Protein AF-A0A7X7ADA0-F1 (afdb_monomer_lite)

Sequence (58 aa):
DREQMERVLLTLPIEDLDELKNEDKGINLECQFCGEHYFFDEDQIDTLIERIKNGKNI

Radius of gyration: 11.38 Å; chains: 1; bounding box: 25×17×34 Å

Structure (mmCIF, N/CA/C/O backbone):
data_AF-A0A7X7ADA0-F1
#
_entry.id   AF-A0A7X7ADA0-F1
#
loop_
_atom_site.group_PDB
_atom_site.id
_atom_site.type_symbol
_atom_site.label_atom_id
_atom_site.label_alt_id
_atom_site.label_comp_id
_atom_site.label_asym_id
_atom_site.label_entity_id
_atom_site.label_seq_id
_atom_site.pdbx_PDB_ins_code
_atom_site.Cartn_x
_atom_site.Cartn_y
_atom_site.Cartn_z
_atom_site.occupancy
_atom_site.B_iso_or_equiv
_atom_site.auth_seq_id
_atom_site.auth_comp_id
_atom_site.auth_asym_id
_atom_site.auth_atom_id
_atom_site.pdbx_PDB_model_num
ATOM 1 N N . ASP A 1 1 ? 11.954 -7.561 -5.035 1.00 83.00 1 ASP A N 1
ATOM 2 C CA . ASP A 1 1 ? 11.082 -8.726 -4.741 1.00 83.00 1 ASP A CA 1
ATOM 3 C C . ASP A 1 1 ? 9.887 -8.253 -3.913 1.00 83.00 1 ASP A C 1
ATOM 5 O O . ASP A 1 1 ? 10.018 -7.246 -3.224 1.00 83.00 1 ASP A O 1
ATOM 9 N N . ARG A 1 2 ? 8.719 -8.913 -4.013 1.00 85.25 2 ARG A N 1
ATOM 10 C CA . ARG A 1 2 ? 7.428 -8.395 -3.495 1.00 85.25 2 ARG A CA 1
ATOM 11 C C . ARG A 1 2 ? 7.471 -8.004 -2.013 1.00 85.25 2 ARG A C 1
ATOM 13 O O . ARG A 1 2 ? 6.981 -6.939 -1.659 1.00 85.25 2 ARG A O 1
ATOM 20 N N . GLU A 1 3 ? 8.142 -8.792 -1.173 1.00 87.25 3 GLU A N 1
ATOM 21 C CA . GLU A 1 3 ? 8.321 -8.469 0.251 1.00 87.25 3 GLU A CA 1
ATOM 22 C C . GLU A 1 3 ? 9.068 -7.148 0.498 1.00 87.25 3 GLU A C 1
ATOM 24 O O . GLU A 1 3 ? 8.806 -6.463 1.484 1.00 87.25 3 GLU A O 1
ATOM 29 N N . GLN A 1 4 ? 10.027 -6.775 -0.359 1.00 88.25 4 GLN A N 1
ATOM 30 C CA . GLN A 1 4 ? 10.702 -5.480 -0.233 1.00 88.25 4 GLN A CA 1
ATOM 31 C C . GLN A 1 4 ? 9.733 -4.334 -0.507 1.00 88.25 4 GLN A C 1
ATOM 33 O O . GLN A 1 4 ? 9.778 -3.331 0.198 1.00 88.25 4 GLN A O 1
ATOM 38 N N . MET A 1 5 ? 8.850 -4.497 -1.493 1.00 89.50 5 MET A N 1
ATOM 39 C CA . MET A 1 5 ? 7.839 -3.493 -1.823 1.00 89.50 5 MET A CA 1
ATOM 40 C C . MET A 1 5 ? 6.827 -3.337 -0.682 1.00 89.50 5 MET A C 1
ATOM 42 O O . MET A 1 5 ? 6.517 -2.215 -0.300 1.00 89.50 5 MET A O 1
ATOM 46 N N . GLU A 1 6 ? 6.409 -4.439 -0.047 1.00 89.06 6 GLU A N 1
ATOM 47 C CA . GLU A 1 6 ? 5.588 -4.383 1.17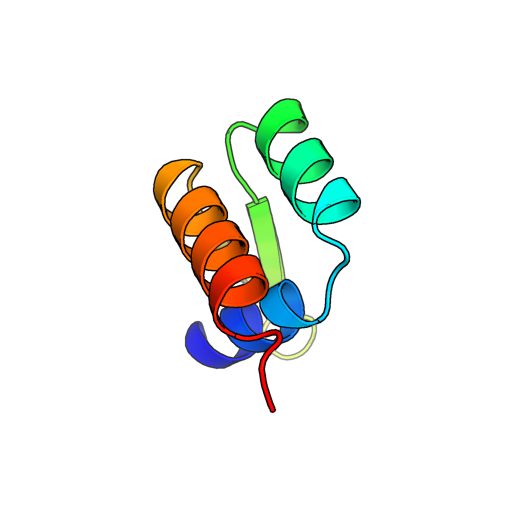3 1.00 89.06 6 GLU A CA 1
ATOM 48 C C . GLU A 1 6 ? 6.285 -3.610 2.295 1.00 89.06 6 GLU A C 1
ATOM 50 O O . GLU A 1 6 ? 5.667 -2.774 2.946 1.00 89.06 6 GLU A O 1
ATOM 55 N N . ARG A 1 7 ? 7.590 -3.832 2.503 1.00 88.56 7 ARG A N 1
ATOM 56 C CA . ARG A 1 7 ? 8.359 -3.070 3.498 1.00 88.56 7 ARG A CA 1
ATOM 57 C C . ARG A 1 7 ? 8.409 -1.580 3.185 1.00 88.56 7 ARG A C 1
ATOM 59 O O . ARG A 1 7 ? 8.329 -0.796 4.120 1.00 88.56 7 ARG A O 1
ATOM 66 N N . VAL A 1 8 ? 8.520 -1.192 1.914 1.00 88.69 8 VAL A N 1
ATOM 67 C CA . VAL A 1 8 ? 8.452 0.221 1.504 1.00 88.69 8 VAL A CA 1
ATOM 68 C C . VAL A 1 8 ? 7.081 0.804 1.847 1.00 88.69 8 VAL A C 1
ATOM 70 O O . VAL A 1 8 ? 7.023 1.849 2.490 1.00 88.69 8 VAL A O 1
ATOM 73 N N . LEU A 1 9 ? 5.992 0.101 1.526 1.00 89.75 9 LEU A N 1
ATOM 74 C CA . LEU A 1 9 ? 4.630 0.535 1.863 1.00 89.75 9 LEU A CA 1
ATOM 75 C C . LEU A 1 9 ? 4.418 0.682 3.375 1.00 89.75 9 LEU A C 1
ATOM 77 O O . LEU A 1 9 ? 3.790 1.637 3.812 1.00 89.75 9 LEU A O 1
ATOM 81 N N . LEU A 1 10 ? 5.006 -0.201 4.186 1.00 89.38 10 LEU A N 1
ATOM 82 C CA . LEU A 1 10 ? 4.948 -0.112 5.651 1.00 89.38 10 LEU A CA 1
ATOM 83 C C . LEU A 1 10 ? 5.660 1.122 6.229 1.00 89.38 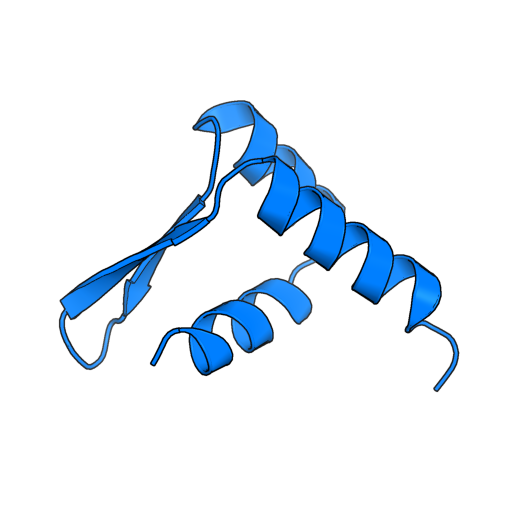10 LEU A C 1
ATOM 85 O O . LEU A 1 10 ? 5.436 1.450 7.393 1.00 89.38 10 LEU A O 1
ATOM 89 N N . THR A 1 11 ? 6.526 1.789 5.457 1.00 89.06 11 THR A N 1
ATOM 90 C CA . THR A 1 11 ? 7.157 3.053 5.876 1.00 89.06 11 THR A CA 1
ATOM 91 C C . THR A 1 11 ? 6.322 4.286 5.552 1.00 89.06 11 THR A C 1
ATOM 93 O O . THR A 1 11 ? 6.615 5.359 6.081 1.00 89.06 11 THR A O 1
ATOM 96 N N . LEU A 1 12 ? 5.299 4.148 4.703 1.00 89.06 12 LEU A N 1
ATOM 97 C CA . LEU A 1 12 ? 4.429 5.255 4.338 1.00 89.06 12 LEU A CA 1
ATOM 98 C C . LEU A 1 12 ? 3.442 5.578 5.475 1.00 89.06 12 LEU A C 1
ATOM 100 O O . LEU A 1 12 ? 3.036 4.686 6.231 1.00 89.06 12 LEU A O 1
ATOM 104 N N . PRO A 1 13 ? 3.037 6.849 5.610 1.00 90.81 13 PRO A N 1
ATOM 105 C CA . PRO A 1 13 ? 1.889 7.235 6.417 1.00 90.81 13 PRO A CA 1
ATOM 106 C C . PRO A 1 13 ? 0.626 6.450 6.032 1.00 90.81 13 PRO A C 1
ATOM 108 O O . PRO A 1 13 ? 0.409 6.111 4.872 1.00 90.81 13 PRO A O 1
ATOM 111 N N . ILE A 1 14 ? -0.244 6.192 7.014 1.00 90.31 14 ILE A N 1
ATOM 112 C CA . ILE A 1 14 ? -1.540 5.536 6.759 1.00 90.31 14 ILE A CA 1
ATOM 113 C C . ILE A 1 14 ? -2.403 6.390 5.821 1.00 90.31 14 ILE A C 1
ATOM 115 O O . ILE A 1 14 ? -3.103 5.832 4.989 1.00 90.31 14 ILE A O 1
ATOM 119 N N . GLU A 1 15 ? -2.332 7.717 5.945 1.00 90.31 15 GLU A N 1
ATOM 120 C CA . GLU A 1 15 ? -3.027 8.664 5.064 1.00 90.31 15 GLU A CA 1
ATOM 121 C C . GLU A 1 15 ? -2.617 8.486 3.595 1.00 90.31 15 GLU A C 1
ATOM 123 O O . GLU A 1 15 ? -3.495 8.305 2.759 1.00 90.31 15 GLU A O 1
ATOM 128 N N . ASP A 1 16 ? -1.317 8.386 3.304 1.00 89.94 16 ASP A N 1
ATOM 129 C CA . ASP A 1 16 ? -0.814 8.103 1.954 1.00 89.94 16 ASP A CA 1
ATOM 130 C C . ASP A 1 16 ? -1.311 6.740 1.439 1.00 89.94 16 ASP A C 1
ATOM 132 O O . ASP A 1 16 ? -1.717 6.617 0.286 1.00 89.94 16 ASP A O 1
ATOM 136 N N . LEU A 1 17 ? -1.316 5.700 2.283 1.00 89.25 17 LEU A N 1
ATOM 137 C CA . LEU A 1 17 ? -1.835 4.377 1.903 1.00 89.25 17 LEU A CA 1
ATOM 138 C C . LEU A 1 17 ? -3.344 4.404 1.615 1.00 89.25 17 LEU A C 1
ATOM 140 O O . LEU A 1 17 ? -3.796 3.740 0.682 1.00 89.25 17 LEU A O 1
ATOM 144 N N . ASP A 1 18 ? -4.117 5.160 2.397 1.00 88.56 18 ASP A N 1
ATOM 145 C CA . ASP A 1 18 ? -5.557 5.338 2.194 1.00 88.56 18 ASP A CA 1
ATOM 146 C C . ASP A 1 18 ? -5.854 6.156 0.928 1.00 88.56 18 ASP A C 1
ATOM 148 O O . ASP A 1 18 ? -6.782 5.818 0.192 1.00 88.56 18 ASP A O 1
ATOM 152 N N . GLU A 1 19 ? -5.080 7.203 0.633 1.00 88.44 19 GLU A N 1
ATOM 153 C CA . GLU A 1 19 ? -5.201 7.963 -0.619 1.00 88.44 19 GLU A CA 1
ATOM 154 C C . GLU A 1 19 ? -4.927 7.061 -1.824 1.00 88.44 19 GLU A C 1
ATOM 156 O O . GLU A 1 19 ? -5.766 6.939 -2.719 1.00 88.44 19 GLU A O 1
ATOM 161 N N . LEU A 1 20 ? -3.813 6.329 -1.789 1.00 83.81 20 LEU A N 1
ATOM 162 C CA . LEU A 1 20 ? -3.429 5.417 -2.858 1.00 83.81 20 LEU A CA 1
ATOM 163 C C . LEU A 1 20 ? -4.443 4.279 -3.072 1.00 83.81 20 LEU A C 1
ATOM 165 O O . LEU A 1 20 ? -4.700 3.882 -4.208 1.00 83.81 20 LEU A O 1
ATOM 169 N N . LYS A 1 21 ? -5.060 3.764 -1.999 1.00 84.56 21 LYS A N 1
ATOM 170 C CA . LYS A 1 21 ? -6.147 2.777 -2.099 1.00 84.56 21 LYS A CA 1
ATOM 171 C C . LYS A 1 21 ? -7.348 3.332 -2.872 1.00 84.56 21 LYS A C 1
ATOM 173 O O . LYS A 1 21 ? -7.947 2.617 -3.674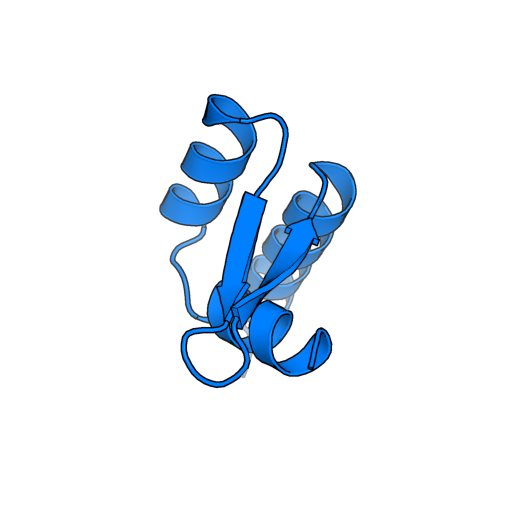 1.00 84.56 21 LYS A O 1
ATOM 178 N N . ASN A 1 22 ? -7.704 4.593 -2.622 1.00 80.62 22 ASN A N 1
ATOM 179 C CA . ASN A 1 22 ? -8.915 5.218 -3.151 1.00 80.62 22 ASN A CA 1
ATOM 180 C C . ASN A 1 22 ? -8.771 5.744 -4.587 1.00 80.62 22 ASN A C 1
ATOM 182 O O . ASN A 1 22 ? -9.771 5.781 -5.306 1.00 80.62 22 ASN A O 1
ATOM 186 N N . GLU A 1 23 ? -7.574 6.153 -5.012 1.00 72.38 23 GLU A N 1
ATOM 187 C CA . GLU A 1 23 ? -7.378 6.736 -6.346 1.00 72.38 23 GLU A CA 1
ATOM 188 C C . GLU A 1 23 ? -7.362 5.691 -7.477 1.00 72.38 23 GLU A C 1
ATOM 190 O O . GLU A 1 23 ? -7.941 5.947 -8.533 1.00 72.38 23 GLU A O 1
ATOM 195 N N . ASP A 1 24 ? -6.794 4.498 -7.252 1.00 64.94 24 ASP A N 1
ATOM 196 C CA . ASP A 1 24 ? -6.513 3.524 -8.327 1.00 64.94 24 ASP A CA 1
ATOM 197 C C . ASP A 1 24 ? -7.059 2.098 -8.087 1.00 64.94 24 ASP A C 1
ATOM 199 O O . ASP A 1 24 ? -6.716 1.160 -8.814 1.00 64.94 24 ASP A O 1
ATOM 203 N N . LYS A 1 25 ? -7.955 1.905 -7.102 1.00 75.06 25 LYS A N 1
ATOM 204 C CA . LYS A 1 25 ? -8.444 0.571 -6.664 1.00 75.06 25 LYS A CA 1
ATOM 205 C C . LYS A 1 25 ? -7.305 -0.382 -6.271 1.00 75.06 25 LYS A C 1
ATOM 207 O O . LYS A 1 25 ? -7.365 -1.592 -6.511 1.00 75.06 25 LYS A O 1
ATOM 212 N N . GLY A 1 26 ? -6.230 0.181 -5.730 1.00 79.88 26 GLY A N 1
ATOM 213 C CA . GLY A 1 26 ? -4.997 -0.528 -5.427 1.00 79.88 26 GLY A CA 1
ATOM 214 C C . GLY A 1 26 ? -3.757 0.306 -5.733 1.00 79.88 26 GLY A C 1
ATOM 215 O O . GLY A 1 26 ? -3.831 1.405 -6.269 1.00 79.88 26 GLY A O 1
ATOM 216 N N . ILE A 1 27 ? -2.595 -0.247 -5.401 1.00 87.19 27 ILE A N 1
ATOM 217 C CA . ILE A 1 27 ? -1.286 0.371 -5.601 1.00 87.19 27 ILE A CA 1
ATOM 218 C C . ILE A 1 27 ? -0.517 -0.427 -6.640 1.00 87.19 27 ILE A C 1
ATOM 220 O O . ILE A 1 27 ? -0.307 -1.627 -6.471 1.00 87.19 27 ILE A O 1
ATOM 224 N N . ASN A 1 28 ? -0.025 0.242 -7.680 1.00 87.56 28 ASN A N 1
ATOM 225 C CA . ASN A 1 28 ? 0.927 -0.352 -8.609 1.00 87.56 28 ASN A CA 1
ATOM 226 C C . ASN A 1 28 ? 2.325 0.231 -8.374 1.00 87.56 28 ASN A C 1
ATOM 228 O O . ASN A 1 28 ? 2.587 1.391 -8.683 1.00 87.56 28 ASN A O 1
ATOM 232 N N . LEU A 1 29 ? 3.221 -0.574 -7.803 1.00 87.62 29 LEU A N 1
ATOM 233 C CA . LEU A 1 29 ? 4.600 -0.185 -7.521 1.00 87.62 29 LEU A CA 1
ATOM 234 C C . LEU A 1 29 ? 5.539 -0.695 -8.606 1.00 87.62 29 LEU A C 1
ATOM 236 O O . LEU A 1 29 ? 5.678 -1.901 -8.799 1.00 87.62 29 LEU A O 1
ATOM 240 N N . GLU A 1 30 ? 6.257 0.216 -9.249 1.00 88.69 30 GLU A N 1
ATOM 241 C CA . GLU A 1 30 ? 7.361 -0.132 -10.137 1.00 88.69 30 GLU A CA 1
ATOM 242 C C . GLU A 1 30 ? 8.680 -0.193 -9.352 1.00 88.69 30 GLU A C 1
ATOM 244 O O . GLU A 1 30 ? 9.078 0.750 -8.663 1.00 88.69 30 GLU A O 1
ATOM 249 N N . CYS A 1 31 ? 9.400 -1.307 -9.467 1.00 87.44 31 CYS A N 1
ATOM 250 C CA . CYS A 1 31 ? 10.735 -1.431 -8.901 1.00 87.44 31 CYS A CA 1
ATOM 251 C C . CYS A 1 31 ? 11.762 -0.727 -9.795 1.00 87.44 31 CYS A C 1
ATOM 253 O O . CYS A 1 31 ? 12.115 -1.235 -10.855 1.00 87.44 31 CYS A O 1
ATOM 255 N N . GLN A 1 32 ? 12.352 0.370 -9.318 1.00 83.44 32 GLN A N 1
ATOM 256 C CA . GLN A 1 32 ? 13.350 1.144 -10.076 1.00 83.44 32 GLN A CA 1
ATOM 257 C C . GLN A 1 32 ? 14.652 0.387 -10.400 1.00 83.44 32 GLN A C 1
ATOM 259 O O . GLN A 1 32 ? 15.435 0.834 -11.234 1.00 83.44 32 GLN A O 1
ATOM 264 N N . PHE A 1 33 ? 14.911 -0.749 -9.747 1.00 85.25 33 PHE A N 1
ATOM 265 C CA . PHE A 1 33 ? 16.125 -1.539 -9.973 1.00 85.25 33 PHE A CA 1
ATOM 266 C C . PHE A 1 33 ? 15.952 -2.624 -11.036 1.00 85.25 33 PHE A C 1
ATOM 268 O O . PHE A 1 33 ? 16.899 -2.917 -11.761 1.00 85.25 33 PHE A O 1
ATOM 275 N N . CYS A 1 34 ? 14.772 -3.245 -11.112 1.00 88.69 34 CYS A N 1
ATOM 276 C CA . CYS A 1 34 ? 14.520 -4.355 -12.036 1.00 88.69 34 CYS A CA 1
ATOM 277 C C . CYS A 1 34 ? 13.409 -4.083 -13.060 1.00 88.69 34 CYS A C 1
ATOM 279 O O . CYS A 1 34 ? 13.254 -4.881 -13.976 1.00 88.69 34 CYS A O 1
ATOM 281 N N . GLY A 1 35 ? 12.652 -2.990 -12.924 1.00 87.94 35 GLY A N 1
ATOM 282 C CA . GLY A 1 35 ? 11.537 -2.613 -13.807 1.00 87.94 35 GLY A CA 1
ATOM 283 C C . GLY A 1 35 ? 10.260 -3.442 -13.621 1.00 87.94 35 GLY A C 1
ATOM 284 O O . GLY A 1 35 ? 9.308 -3.306 -14.385 1.00 87.94 35 GLY A O 1
ATOM 285 N N . GLU A 1 36 ? 10.229 -4.328 -12.624 1.00 91.31 36 GLU A N 1
ATOM 286 C CA . GLU A 1 36 ? 9.062 -5.170 -12.341 1.00 91.31 36 GLU A CA 1
ATOM 287 C C . GLU A 1 36 ? 7.958 -4.376 -11.648 1.00 91.31 36 GLU A C 1
ATOM 289 O O . GLU A 1 36 ? 8.235 -3.533 -10.791 1.00 91.31 36 GLU A O 1
ATOM 294 N N . HIS A 1 37 ? 6.713 -4.707 -11.980 1.00 90.19 37 HIS A N 1
ATOM 295 C CA . HIS A 1 37 ? 5.523 -4.073 -11.425 1.00 90.19 37 HIS A CA 1
ATOM 296 C C . HIS A 1 37 ? 4.880 -4.976 -10.372 1.00 90.19 37 HIS A C 1
ATOM 298 O O . HIS A 1 37 ? 4.653 -6.167 -10.594 1.00 90.19 37 HIS A O 1
ATOM 304 N N . TYR A 1 38 ? 4.563 -4.399 -9.220 1.00 90.75 38 TYR A N 1
ATOM 305 C CA . TYR A 1 38 ? 3.954 -5.077 -8.089 1.00 90.75 38 TYR A CA 1
ATOM 306 C C . TYR A 1 38 ? 2.626 -4.411 -7.772 1.00 90.75 38 TYR A C 1
ATOM 308 O O . TYR A 1 38 ? 2.582 -3.324 -7.202 1.00 90.75 38 TYR A O 1
ATOM 316 N N . PHE A 1 39 ? 1.546 -5.101 -8.125 1.00 90.56 39 PHE A N 1
ATOM 317 C CA . PHE A 1 39 ? 0.200 -4.668 -7.788 1.00 90.56 39 PHE A CA 1
ATOM 318 C C . PHE A 1 39 ? -0.207 -5.157 -6.392 1.00 90.56 39 PHE A C 1
ATOM 320 O O . PHE A 1 39 ? -0.024 -6.342 -6.070 1.00 90.56 39 PHE A O 1
ATOM 327 N N . PHE A 1 40 ? -0.767 -4.244 -5.603 1.00 90.44 40 PHE A N 1
ATOM 328 C CA . PHE A 1 40 ? -1.403 -4.482 -4.315 1.00 90.44 40 PHE A CA 1
ATOM 329 C C . PHE A 1 40 ? -2.863 -4.052 -4.390 1.00 90.44 40 PHE A C 1
ATOM 331 O O . PHE A 1 40 ? -3.149 -2.902 -4.710 1.00 90.44 40 PHE A O 1
ATOM 338 N N . ASP A 1 41 ? -3.772 -4.977 -4.113 1.00 90.75 41 ASP A N 1
ATOM 339 C CA . ASP A 1 41 ? -5.206 -4.691 -4.079 1.00 90.75 41 ASP A CA 1
ATOM 340 C C . ASP A 1 41 ? -5.628 -4.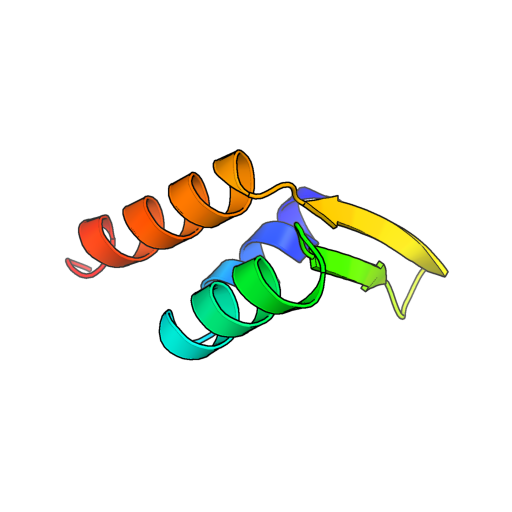014 -2.763 1.00 90.75 41 ASP A C 1
ATOM 342 O O . ASP A 1 41 ? -4.839 -3.858 -1.827 1.00 90.75 41 ASP A O 1
ATOM 346 N N . GLU A 1 42 ? -6.890 -3.593 -2.703 1.00 90.19 42 GLU A N 1
ATOM 347 C CA . GLU A 1 42 ? -7.471 -2.922 -1.537 1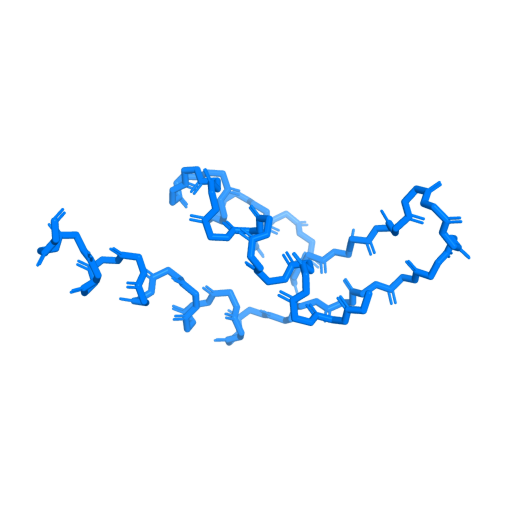.00 90.19 42 GLU A CA 1
ATOM 348 C C . GLU A 1 42 ? -7.366 -3.772 -0.256 1.00 90.19 42 GLU A C 1
ATOM 350 O O . GLU A 1 42 ? -6.980 -3.249 0.789 1.00 90.19 42 GLU A O 1
ATOM 355 N N . ASP A 1 43 ? -7.615 -5.085 -0.338 1.00 90.19 43 ASP A N 1
ATOM 356 C CA . ASP A 1 43 ? -7.565 -6.005 0.809 1.00 90.19 43 ASP A CA 1
ATOM 357 C C . ASP A 1 43 ? -6.138 -6.138 1.373 1.00 90.19 43 ASP A C 1
ATOM 359 O O . ASP A 1 43 ? -5.909 -6.203 2.590 1.00 90.19 43 ASP A O 1
ATOM 363 N N . GLN A 1 44 ? -5.143 -6.175 0.486 1.00 90.50 44 GLN A N 1
ATOM 364 C CA . GLN A 1 44 ? -3.733 -6.198 0.854 1.00 90.50 44 GLN A CA 1
ATOM 365 C C . GLN A 1 44 ? -3.306 -4.886 1.504 1.00 90.50 44 GLN A C 1
ATOM 367 O O . GLN A 1 44 ? -2.580 -4.917 2.500 1.00 90.50 44 GLN A O 1
ATOM 372 N N . ILE A 1 45 ? -3.771 -3.748 0.988 1.00 89.75 45 ILE A N 1
ATOM 373 C CA . ILE A 1 45 ? -3.494 -2.435 1.579 1.00 89.75 45 ILE A CA 1
ATOM 374 C C . ILE A 1 45 ? -4.143 -2.325 2.960 1.00 89.75 45 ILE A C 1
ATOM 376 O O . ILE A 1 45 ? -3.472 -1.929 3.913 1.00 89.75 45 ILE A O 1
ATOM 380 N N . ASP A 1 46 ? -5.390 -2.769 3.117 1.00 90.81 46 ASP A N 1
ATOM 381 C CA . ASP A 1 46 ? -6.071 -2.800 4.414 1.00 90.81 46 ASP A CA 1
ATOM 382 C C . ASP A 1 46 ? -5.314 -3.671 5.423 1.00 90.81 46 ASP A C 1
ATOM 384 O O . ASP A 1 46 ? -5.105 -3.277 6.573 1.00 90.81 46 ASP A O 1
ATOM 388 N N . THR A 1 47 ? -4.792 -4.817 4.981 1.00 91.25 47 THR A N 1
ATOM 389 C CA . THR A 1 47 ? -3.941 -5.675 5.817 1.00 91.25 47 THR A CA 1
ATOM 390 C C . THR A 1 47 ? -2.650 -4.965 6.247 1.00 91.25 47 THR A C 1
ATOM 392 O O . THR A 1 47 ? -2.208 -5.119 7.390 1.00 91.25 47 THR A O 1
ATOM 395 N N . LEU A 1 48 ? -2.026 -4.179 5.362 1.00 90.19 48 LEU A N 1
ATOM 396 C CA . LEU A 1 48 ? -0.836 -3.385 5.687 1.00 90.19 48 LEU A CA 1
ATOM 397 C C . LEU A 1 48 ? -1.162 -2.274 6.692 1.00 90.19 48 LEU A C 1
ATOM 399 O O . LEU A 1 48 ? -0.438 -2.111 7.674 1.00 90.19 48 LEU A O 1
ATOM 403 N N . ILE A 1 49 ? -2.275 -1.566 6.504 1.00 90.75 49 ILE A N 1
ATOM 404 C CA . ILE A 1 49 ? -2.742 -0.521 7.421 1.00 90.75 49 ILE A CA 1
ATOM 405 C C . ILE A 1 49 ? -3.009 -1.108 8.812 1.00 90.75 49 ILE A C 1
ATOM 407 O O . ILE A 1 49 ? -2.544 -0.563 9.817 1.00 90.75 49 ILE A O 1
ATOM 411 N N . GLU A 1 50 ? -3.699 -2.246 8.892 1.00 91.38 50 GLU A N 1
ATOM 412 C CA . GLU A 1 50 ? -3.943 -2.942 10.156 1.00 91.38 50 GLU A CA 1
ATOM 413 C C . GLU A 1 50 ? -2.636 -3.385 10.818 1.00 91.38 50 GLU A C 1
ATOM 415 O O . GLU A 1 50 ? -2.472 -3.239 12.031 1.00 91.38 50 GLU A O 1
ATOM 420 N N . ARG A 1 51 ? -1.653 -3.860 10.046 1.00 89.06 51 ARG A N 1
ATOM 421 C CA . ARG A 1 51 ? -0.317 -4.173 10.573 1.00 89.06 51 ARG A CA 1
ATOM 422 C C . ARG A 1 51 ? 0.381 -2.948 11.157 1.00 89.06 51 ARG A C 1
ATOM 424 O O . ARG A 1 51 ? 0.971 -3.070 12.226 1.00 89.06 51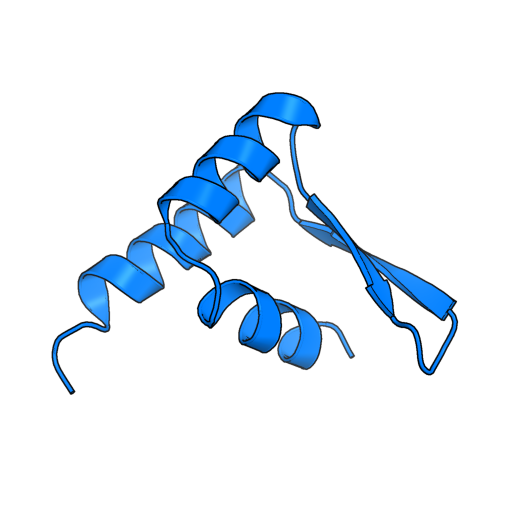 ARG A O 1
ATOM 431 N N . ILE A 1 52 ? 0.294 -1.781 10.519 1.00 88.69 52 ILE A N 1
ATOM 432 C CA . ILE A 1 52 ? 0.891 -0.534 11.028 1.00 88.69 52 ILE A CA 1
ATOM 433 C C . ILE A 1 52 ? 0.193 -0.087 12.320 1.00 88.69 52 ILE A C 1
ATOM 435 O O . ILE A 1 52 ? 0.858 0.262 13.297 1.00 88.69 52 ILE A O 1
ATOM 439 N N . LYS A 1 53 ? -1.145 -0.138 12.359 1.00 87.00 53 LYS A N 1
ATOM 440 C CA . LYS A 1 53 ? -1.941 0.215 13.547 1.00 87.00 53 LYS A CA 1
ATOM 441 C C . LYS A 1 53 ? -1.637 -0.703 14.732 1.00 87.00 53 LYS A C 1
ATOM 443 O O . LYS A 1 53 ? -1.455 -0.214 15.845 1.00 87.00 53 LYS A O 1
ATOM 448 N N . ASN A 1 54 ? -1.537 -2.011 14.491 1.00 85.81 54 ASN A N 1
ATOM 449 C CA . ASN A 1 54 ? -1.248 -3.009 15.525 1.00 85.81 54 ASN A CA 1
ATOM 450 C C . ASN A 1 54 ? 0.246 -3.078 15.900 1.00 85.81 54 ASN A C 1
ATOM 452 O O . ASN A 1 54 ? 0.586 -3.462 17.017 1.00 85.81 54 ASN A O 1
ATOM 456 N N . GLY A 1 55 ? 1.142 -2.695 14.986 1.00 68.81 55 GLY A N 1
ATOM 457 C CA . GLY A 1 55 ? 2.597 -2.723 15.150 1.00 68.81 55 GLY A CA 1
ATOM 458 C C . GLY A 1 55 ? 3.197 -1.493 15.833 1.00 68.81 55 GLY A C 1
ATOM 459 O O . GLY A 1 55 ? 4.387 -1.496 16.124 1.00 68.81 55 GLY A O 1
ATOM 460 N N . LYS A 1 56 ? 2.405 -0.461 16.151 1.00 56.12 56 LYS A N 1
ATOM 461 C CA . LYS A 1 56 ? 2.866 0.777 16.817 1.00 56.12 56 LYS A CA 1
ATOM 462 C C . LYS A 1 56 ? 3.256 0.615 18.305 1.00 56.12 56 LYS A C 1
ATOM 464 O O . LYS A 1 56 ? 3.374 1.611 19.012 1.00 56.12 56 LYS A O 1
ATOM 469 N N . ASN A 1 57 ? 3.473 -0.621 18.765 1.00 45.06 57 ASN A N 1
ATOM 470 C CA . ASN A 1 57 ? 3.925 -0.998 20.111 1.00 45.06 57 ASN A CA 1
ATOM 471 C C . ASN A 1 57 ? 5.328 -1.647 20.087 1.00 45.06 57 ASN A C 1
ATOM 473 O O . ASN A 1 57 ? 5.525 -2.715 20.672 1.00 45.06 57 ASN A O 1
ATOM 477 N N . ILE A 1 58 ? 6.304 -1.029 19.415 1.00 40.94 58 ILE A N 1
ATOM 478 C CA . ILE A 1 58 ? 7.728 -1.370 19.588 1.00 40.94 58 ILE A CA 1
ATOM 479 C C . ILE A 1 58 ? 8.551 -0.103 19.765 1.00 40.94 58 ILE A C 1
ATOM 481 O O . ILE A 1 58 ? 8.361 0.825 18.948 1.00 40.94 58 ILE A O 1
#

Foldseek 3Di:
DQVVVLVVLLPDDLVVLVVCCPPPQWDWDQDPPPRDIDTDGNVRSVVSSVCSVVVPPD

pLDDT: mean 85.0, std 10.36, range [40.94, 91.38]

Secondary structure (DSSP, 8-state):
-HHHHHHHHTTS-HHHHHHHHHHHSSEEEE-TTT--EEEE-HHHHHHHHHHHHHH---